Protein AF-A0A531MKR8-F1 (afdb_monomer)

Sequence (38 aa):
MLRVLVTRPEPGASRTARKLEEMGFEPLLLPLTETVAL

Foldseek 3Di:
DAEAEQADEPPVSVVVCVVCVVVVYHYDYDHPDYDDDD

Nearest PDB structures (foldseek):
  4es6-assembly1_A  TM=9.265E-01  e=2.419E-01  Pseudomonas aeruginosa PAO1
  3mw8-assembly1_A  TM=7.273E-01  e=7.279E-02  Shewanella amazonensis SB2B
  2dvn-assembly1_A  TM=4.901E-01  e=7.489E-01  Pyrococcus horikoshii
  3ffr-assembly1_A-2  TM=5.152E-01  e=2.161E+00  Cytophaga hutchinsonii ATCC 33406

pLDDT: mean 97.02, std 3.37, range [78.62, 98.5]

Secondary structure (DSSP, 8-state):
--EEEE-SPTTHHHHHHHHHHHTT-EEEE---------

Solvent-accessible surface area (backbone atoms only — not comparable to full-atom values): 2338 Å² total; per-residue (Å²): 129,57,76,42,82,38,46,48,30,68,76,55,29,62,58,49,36,54,56,34,44,77,72,64,35,45,59,41,86,54,60,77,51,78,77,76,86,132

Radius of gyration: 10.77 Å; Cα contacts (8 Å, |Δi|>4): 55; chains: 1; bounding box: 27×10×30 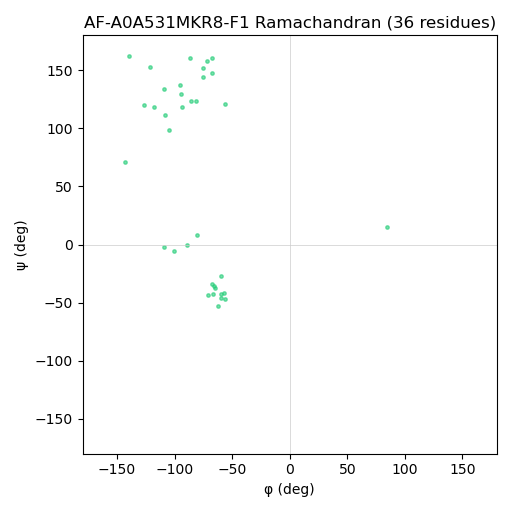Å

Structure (mmCIF, N/CA/C/O backbone):
data_AF-A0A531MKR8-F1
#
_entry.id   AF-A0A531MKR8-F1
#
loop_
_atom_site.group_PDB
_atom_site.id
_atom_site.type_symbol
_atom_site.label_atom_id
_atom_site.label_alt_id
_atom_site.label_comp_id
_atom_site.label_asym_id
_atom_site.label_entity_id
_atom_site.label_seq_id
_atom_site.pdbx_PDB_ins_code
_atom_site.Cartn_x
_atom_site.Cartn_y
_atom_site.Cartn_z
_atom_site.occupancy
_atom_site.B_iso_or_equiv
_atom_site.auth_seq_id
_atom_site.auth_comp_id
_atom_site.auth_asym_id
_atom_site.auth_atom_id
_atom_site.pdbx_PDB_model_num
ATOM 1 N N . MET A 1 1 ? -12.740 2.802 11.947 1.00 78.62 1 MET A N 1
ATOM 2 C CA . MET A 1 1 ? -11.644 2.323 11.076 1.00 78.62 1 MET A CA 1
ATOM 3 C C . MET A 1 1 ? -11.302 3.417 10.085 1.00 78.62 1 MET A C 1
ATOM 5 O O . MET A 1 1 ? -12.222 4.006 9.529 1.00 78.62 1 MET A O 1
ATOM 9 N N . LEU A 1 2 ? -10.015 3.729 9.912 1.00 95.50 2 LEU A N 1
ATOM 10 C CA . LEU A 1 2 ? -9.552 4.695 8.912 1.00 95.50 2 LEU A CA 1
ATOM 11 C C . LEU A 1 2 ? -9.155 3.938 7.639 1.00 95.50 2 LEU A C 1
ATOM 13 O O . LEU A 1 2 ? -8.395 2.970 7.708 1.00 95.50 2 LEU A O 1
ATOM 17 N N . ARG A 1 3 ? -9.679 4.388 6.496 1.00 98.00 3 ARG A N 1
ATOM 18 C CA . ARG A 1 3 ? -9.413 3.801 5.177 1.00 98.00 3 ARG A CA 1
ATOM 19 C C . ARG A 1 3 ? -8.283 4.557 4.489 1.00 98.00 3 ARG A C 1
ATOM 21 O O . ARG A 1 3 ? -8.263 5.787 4.531 1.00 98.00 3 ARG A O 1
ATOM 28 N N . VAL A 1 4 ? -7.359 3.837 3.856 1.00 98.25 4 VAL A N 1
ATOM 29 C CA . VAL A 1 4 ? -6.155 4.417 3.236 1.00 98.25 4 VAL A CA 1
ATOM 30 C C . VAL A 1 4 ? -6.043 3.972 1.780 1.00 98.25 4 VAL A C 1
ATOM 32 O O . VAL A 1 4 ? -5.932 2.782 1.505 1.0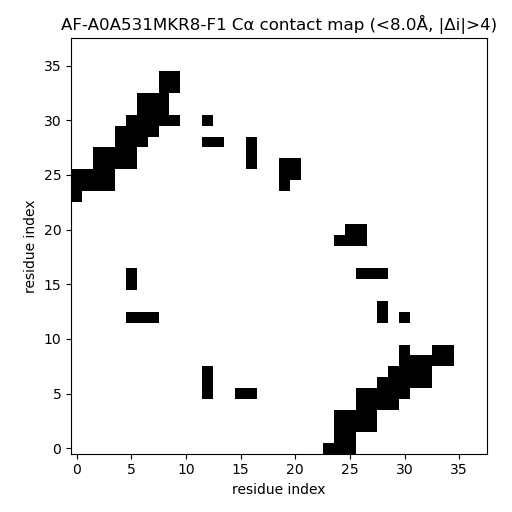0 98.25 4 VAL A O 1
ATOM 35 N N . LEU A 1 5 ? -6.035 4.923 0.842 1.00 98.44 5 LEU A N 1
ATOM 36 C CA . LEU A 1 5 ? -5.825 4.643 -0.581 1.00 98.44 5 LEU A CA 1
ATOM 37 C C . LEU A 1 5 ? -4.328 4.491 -0.885 1.00 98.44 5 LEU A C 1
ATOM 39 O O . LEU A 1 5 ? -3.540 5.403 -0.640 1.00 98.44 5 LEU A O 1
ATOM 43 N N . VAL A 1 6 ? -3.941 3.351 -1.452 1.00 98.38 6 VAL A N 1
ATOM 44 C CA . VAL A 1 6 ? -2.563 3.025 -1.829 1.00 98.38 6 VAL A CA 1
ATOM 45 C C . VAL A 1 6 ? -2.440 3.046 -3.353 1.00 98.38 6 VAL A C 1
ATOM 47 O O . VAL A 1 6 ? -2.982 2.176 -4.030 1.00 98.38 6 VAL A O 1
ATOM 50 N N . THR A 1 7 ? -1.703 4.026 -3.892 1.00 98.38 7 THR A N 1
ATOM 51 C CA . THR A 1 7 ? -1.591 4.278 -5.348 1.00 98.38 7 THR A CA 1
ATOM 52 C C . THR A 1 7 ? -0.241 3.931 -5.975 1.00 98.38 7 THR A C 1
ATOM 54 O O . THR A 1 7 ? -0.051 4.080 -7.182 1.00 98.38 7 THR A O 1
ATOM 57 N N . ARG A 1 8 ? 0.719 3.478 -5.165 1.00 97.12 8 ARG A N 1
ATOM 58 C CA . ARG A 1 8 ? 2.077 3.120 -5.606 1.00 97.12 8 ARG A CA 1
ATOM 59 C C . ARG A 1 8 ? 2.081 1.866 -6.512 1.00 97.12 8 ARG A C 1
ATOM 61 O O . ARG A 1 8 ? 1.145 1.078 -6.412 1.00 97.12 8 ARG A O 1
ATOM 68 N N . PRO A 1 9 ? 3.134 1.626 -7.318 1.00 98.31 9 PRO A N 1
ATOM 69 C CA . PRO A 1 9 ? 3.212 0.450 -8.186 1.00 98.31 9 PRO A CA 1
ATOM 70 C C . PRO A 1 9 ? 3.452 -0.846 -7.402 1.00 98.31 9 PRO A C 1
ATOM 72 O O . PRO A 1 9 ? 4.000 -0.842 -6.287 1.00 98.31 9 PRO A O 1
ATOM 75 N N . GLU A 1 10 ? 3.099 -1.974 -8.015 1.00 97.75 10 GLU A N 1
ATOM 76 C CA . GLU A 1 10 ? 3.434 -3.302 -7.502 1.00 97.75 10 GLU A CA 1
ATOM 77 C C . GLU A 1 10 ? 4.912 -3.658 -7.722 1.00 97.75 10 GLU A C 1
ATOM 79 O O . GLU A 1 10 ? 5.538 -3.144 -8.650 1.00 97.75 10 GLU A O 1
ATOM 84 N N . PRO A 1 11 ? 5.512 -4.509 -6.862 1.00 96.69 11 PRO A N 1
ATOM 85 C CA . PRO A 1 11 ? 4.940 -5.159 -5.666 1.00 96.69 11 PRO A CA 1
ATOM 86 C C . PRO A 1 11 ? 4.900 -4.264 -4.403 1.00 96.69 11 PRO A C 1
ATOM 88 O O . PRO A 1 11 ? 4.689 -4.736 -3.281 1.00 96.69 11 PRO A O 1
ATOM 91 N N . GLY A 1 12 ? 5.215 -2.969 -4.535 1.00 97.81 12 GLY A N 1
ATOM 92 C CA . GLY A 1 12 ? 5.284 -2.035 -3.410 1.00 97.81 12 GLY A CA 1
ATOM 93 C C . GLY A 1 12 ? 3.927 -1.751 -2.768 1.00 97.81 12 GLY A C 1
ATOM 94 O O . GLY A 1 12 ? 3.872 -1.568 -1.550 1.00 97.81 12 GLY A O 1
ATOM 95 N N . ALA A 1 13 ? 2.859 -1.729 -3.566 1.00 98.19 13 ALA A N 1
ATOM 96 C CA . ALA A 1 13 ? 1.496 -1.471 -3.114 1.00 98.19 13 ALA A CA 1
ATOM 97 C C . ALA A 1 13 ? 1.038 -2.547 -2.128 1.00 98.19 13 ALA A C 1
ATOM 99 O O . ALA A 1 13 ? 0.714 -2.225 -0.982 1.00 98.19 13 ALA A O 1
ATOM 100 N N . SER A 1 14 ? 1.160 -3.817 -2.522 1.00 98.12 14 SER A N 1
ATOM 101 C CA . SER A 1 14 ? 0.830 -4.973 -1.687 1.00 98.12 14 SER A CA 1
ATOM 102 C C . SER A 1 14 ? 1.614 -4.994 -0.368 1.00 98.12 14 SER A C 1
ATOM 104 O O . SER A 1 14 ? 1.051 -5.234 0.702 1.00 98.12 14 SER A O 1
ATOM 106 N N . ARG A 1 15 ? 2.914 -4.658 -0.393 1.00 98.31 15 ARG A N 1
ATOM 107 C CA . ARG A 1 15 ? 3.724 -4.564 0.839 1.00 98.31 15 ARG A CA 1
ATOM 108 C C . ARG A 1 15 ? 3.260 -3.455 1.781 1.00 98.31 15 ARG A C 1
ATOM 110 O O . ARG A 1 15 ? 3.352 -3.618 2.995 1.00 98.31 15 ARG A O 1
ATOM 117 N N . THR A 1 16 ? 2.823 -2.318 1.244 1.00 98.12 16 THR A N 1
ATOM 118 C CA . THR A 1 16 ? 2.287 -1.219 2.058 1.00 98.12 16 THR A CA 1
ATOM 119 C C . THR A 1 16 ? 0.927 -1.582 2.641 1.00 98.12 16 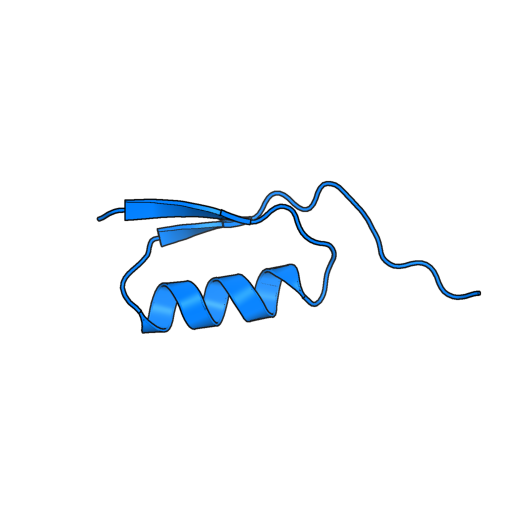THR A C 1
ATOM 121 O O . THR A 1 16 ? 0.725 -1.345 3.826 1.00 98.12 16 THR A O 1
ATOM 124 N N . ALA A 1 17 ? 0.034 -2.190 1.855 1.00 98.31 17 ALA A N 1
ATOM 125 C CA . ALA A 1 17 ? -1.278 -2.629 2.327 1.00 98.31 17 ALA A CA 1
ATOM 126 C C . ALA A 1 17 ? -1.157 -3.573 3.534 1.00 98.31 17 ALA A C 1
ATOM 128 O O . ALA A 1 17 ? -1.763 -3.316 4.567 1.00 98.31 17 ALA A O 1
ATOM 129 N N . ARG A 1 18 ? -0.263 -4.567 3.469 1.00 98.50 18 ARG A N 1
ATOM 130 C CA . ARG A 1 18 ? -0.039 -5.501 4.583 1.00 98.50 18 ARG A CA 1
ATOM 131 C C . ARG A 1 18 ? 0.409 -4.814 5.878 1.00 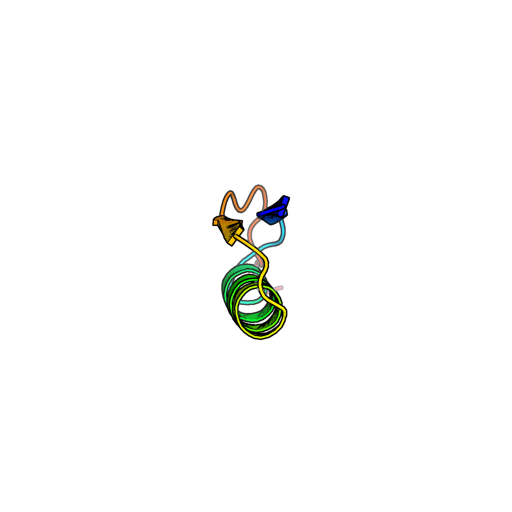98.50 18 ARG A C 1
ATOM 133 O O . ARG A 1 18 ? -0.104 -5.112 6.947 1.00 98.50 18 ARG A O 1
ATOM 140 N N . LYS A 1 19 ? 1.325 -3.845 5.784 1.00 98.44 19 LYS A N 1
ATOM 141 C CA . LYS A 1 19 ? 1.752 -3.053 6.951 1.00 98.44 19 LYS A CA 1
ATOM 142 C C . LYS A 1 19 ? 0.619 -2.190 7.509 1.00 98.44 19 LYS A C 1
ATOM 144 O O . LYS A 1 19 ? 0.539 -1.992 8.713 1.00 98.44 19 LYS A O 1
ATOM 149 N N . LEU A 1 20 ? -0.244 -1.659 6.640 1.00 98.31 20 LEU A N 1
ATOM 150 C CA . LEU A 1 20 ? -1.410 -0.877 7.049 1.00 98.31 20 LEU A CA 1
ATOM 151 C C . LEU A 1 20 ? -2.427 -1.747 7.802 1.00 98.31 20 LEU A C 1
ATOM 153 O O . LEU A 1 20 ? -2.913 -1.319 8.846 1.00 98.31 20 LEU A O 1
ATOM 157 N N . GLU A 1 21 ? -2.683 -2.968 7.331 1.00 98.00 21 GLU A N 1
ATOM 158 C CA . GLU A 1 21 ? -3.523 -3.953 8.032 1.00 98.00 21 GLU A CA 1
ATOM 159 C C . GLU A 1 21 ? -2.957 -4.298 9.415 1.00 98.00 21 GLU A C 1
ATOM 161 O O . GLU A 1 21 ? -3.689 -4.264 10.402 1.00 98.00 21 GLU A O 1
ATOM 166 N N . GLU A 1 22 ? -1.645 -4.547 9.515 1.00 98.38 22 GLU A N 1
ATOM 167 C CA .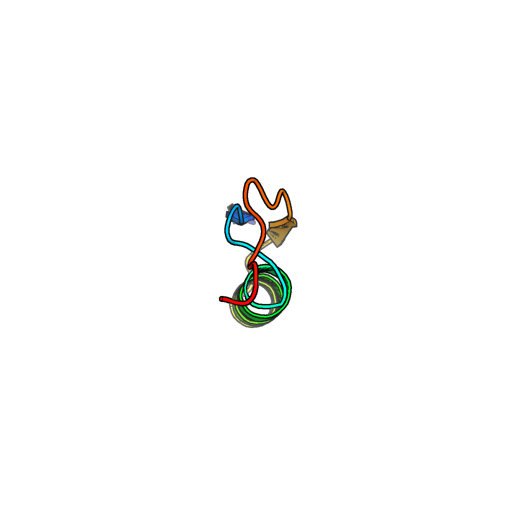 GLU A 1 22 ? -0.949 -4.816 10.788 1.00 98.38 22 GLU A CA 1
ATOM 168 C C . GLU A 1 22 ? -1.070 -3.652 11.792 1.00 98.38 22 GLU A C 1
ATOM 170 O O . GLU A 1 22 ? -1.046 -3.866 13.003 1.00 98.38 22 GLU A O 1
ATOM 175 N N . MET A 1 23 ? -1.241 -2.421 11.303 1.00 97.62 23 MET A N 1
ATOM 176 C CA . MET A 1 23 ? -1.463 -1.219 12.114 1.00 97.62 23 MET A CA 1
ATOM 177 C C . MET A 1 23 ? -2.951 -0.940 12.409 1.00 97.6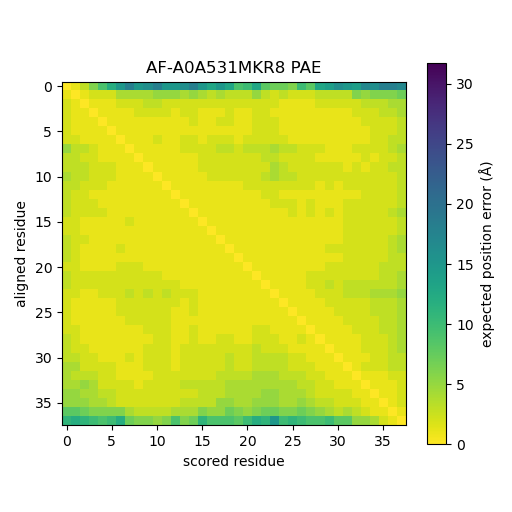2 23 MET A C 1
ATOM 179 O O . MET A 1 23 ? -3.262 0.041 13.086 1.00 97.62 23 MET A O 1
ATOM 183 N N . GLY A 1 24 ? -3.877 -1.768 11.913 1.00 97.94 24 GLY A N 1
ATOM 184 C CA . GLY A 1 24 ? -5.323 -1.615 12.118 1.00 97.94 24 GLY A CA 1
ATOM 185 C C . GLY A 1 24 ? -6.023 -0.664 11.139 1.00 97.94 24 GLY A C 1
ATOM 186 O O . GLY A 1 24 ? -7.155 -0.237 11.394 1.00 97.94 24 GLY A O 1
ATOM 187 N N . PHE A 1 25 ? -5.373 -0.310 10.029 1.00 98.31 25 PHE A N 1
ATOM 188 C CA . PHE A 1 25 ? -5.999 0.428 8.931 1.00 98.31 25 PHE A CA 1
ATOM 189 C C . PHE A 1 25 ? -6.687 -0.515 7.940 1.00 98.31 25 PHE A C 1
ATOM 191 O O . PHE A 1 25 ? -6.358 -1.694 7.844 1.00 98.31 25 PHE A O 1
ATOM 198 N N . GLU A 1 26 ? -7.611 0.035 7.152 1.00 98.50 26 GLU A N 1
ATOM 199 C CA . GLU A 1 26 ? -8.233 -0.660 6.021 1.00 98.50 26 GLU A CA 1
ATOM 200 C C . GLU A 1 26 ? -7.650 -0.110 4.705 1.00 98.50 26 GLU A C 1
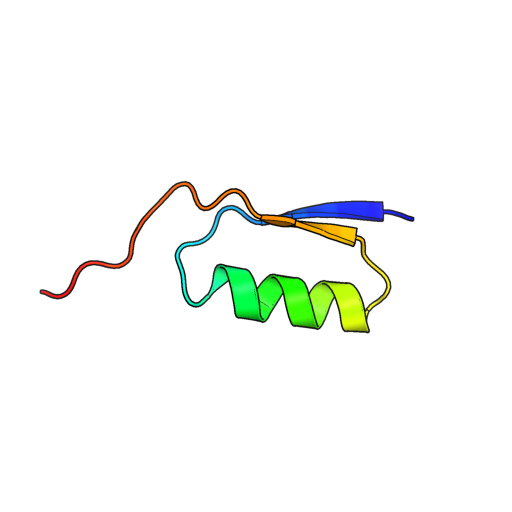ATOM 202 O O . GLU A 1 26 ? -8.042 0.978 4.260 1.00 98.50 26 GLU A O 1
ATOM 207 N N . PRO A 1 27 ? -6.670 -0.789 4.087 1.00 98.31 27 PRO A N 1
ATOM 208 C CA . PRO A 1 27 ? -6.096 -0.331 2.830 1.00 98.31 27 PRO A CA 1
ATOM 209 C C . PRO A 1 27 ? -7.024 -0.596 1.635 1.00 98.31 27 PRO A C 1
ATOM 211 O O . PRO A 1 27 ? -7.672 -1.633 1.534 1.00 98.31 27 PRO A O 1
ATOM 214 N N . LEU A 1 28 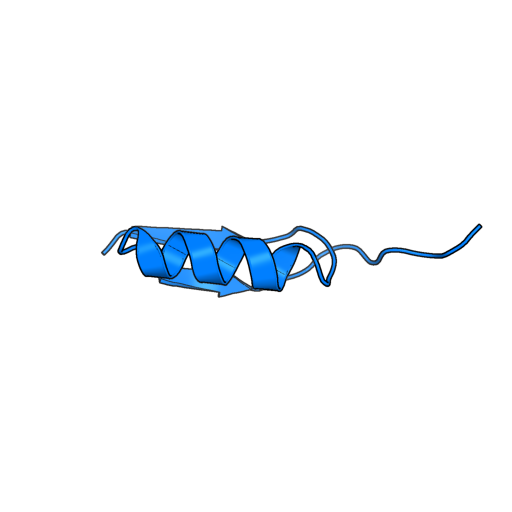? -7.018 0.327 0.674 1.00 98.25 28 LEU A N 1
ATOM 215 C CA . LEU A 1 28 ? -7.614 0.180 -0.653 1.00 98.25 28 LEU A CA 1
ATOM 216 C C . LEU A 1 28 ? -6.512 0.293 -1.697 1.00 98.25 28 LEU A C 1
ATOM 218 O O . LEU A 1 28 ? -5.862 1.332 -1.810 1.00 98.25 28 LEU A O 1
ATOM 222 N N . LEU A 1 29 ? -6.303 -0.770 -2.465 1.00 98.19 29 LEU A N 1
ATOM 223 C CA . LEU A 1 29 ? -5.308 -0.791 -3.530 1.00 98.19 29 LEU A CA 1
ATOM 224 C C . LEU A 1 29 ? -5.901 -0.213 -4.816 1.00 98.19 29 LEU A C 1
ATOM 226 O O . LEU A 1 29 ? -6.905 -0.705 -5.323 1.00 98.19 29 LEU A O 1
ATOM 230 N N . LEU A 1 30 ? -5.247 0.817 -5.349 1.00 98.25 30 LEU A N 1
ATOM 231 C CA . LEU A 1 30 ? -5.505 1.367 -6.678 1.00 98.25 30 LEU A CA 1
ATOM 232 C C . LEU A 1 30 ? -4.169 1.800 -7.306 1.00 98.25 30 LEU A C 1
ATOM 234 O O . LEU A 1 30 ? -3.902 3.001 -7.370 1.00 98.25 30 LEU A O 1
ATOM 238 N N . PRO A 1 31 ? -3.283 0.866 -7.707 1.00 97.62 31 PRO A N 1
ATOM 239 C CA . PRO A 1 31 ? -2.013 1.218 -8.337 1.00 97.62 31 PRO A CA 1
ATOM 240 C C . PRO A 1 31 ? -2.250 2.080 -9.582 1.00 97.62 31 PRO A C 1
ATOM 242 O O . PRO A 1 31 ? -2.952 1.665 -10.500 1.00 97.62 31 PRO A O 1
ATOM 245 N N . LEU A 1 32 ? -1.684 3.289 -9.599 1.00 97.94 32 LEU A N 1
ATOM 246 C CA . LEU A 1 32 ? -1.840 4.239 -10.712 1.00 97.94 32 LEU A CA 1
ATOM 247 C C . LEU A 1 32 ? -0.632 4.255 -11.653 1.00 97.94 32 LEU A C 1
ATOM 249 O O . LEU A 1 32 ? -0.645 4.945 -12.668 1.00 97.94 32 LEU A O 1
ATOM 253 N N . THR A 1 33 ? 0.426 3.530 -11.297 1.00 97.62 33 THR A N 1
ATOM 254 C CA . THR A 1 33 ? 1.667 3.431 -12.062 1.00 97.62 33 THR A CA 1
ATOM 255 C C . THR A 1 33 ? 2.191 1.998 -12.045 1.00 97.62 33 THR A C 1
ATOM 257 O O . THR A 1 33 ? 1.813 1.192 -11.190 1.00 97.62 33 THR A O 1
ATOM 260 N N . GLU A 1 34 ? 3.089 1.688 -12.979 1.00 96.56 34 GLU A N 1
ATOM 261 C CA . GLU A 1 34 ? 3.792 0.409 -13.081 1.00 96.56 34 GLU A CA 1
ATOM 262 C C . GLU A 1 34 ? 5.313 0.607 -12.999 1.00 96.56 34 GLU A C 1
ATOM 2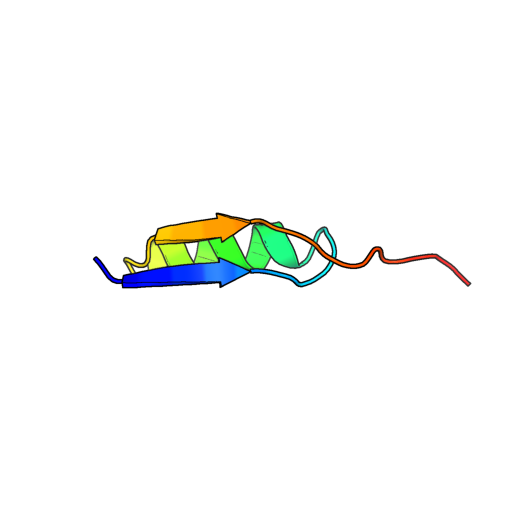64 O O . GLU A 1 34 ? 5.836 1.678 -13.310 1.00 96.56 34 GLU A O 1
ATOM 269 N N . THR A 1 35 ? 6.031 -0.416 -12.532 1.00 95.19 35 THR A N 1
ATOM 270 C CA . THR A 1 35 ? 7.502 -0.420 -12.536 1.00 95.19 35 THR A CA 1
ATOM 271 C C . THR A 1 35 ? 7.980 -1.109 -13.807 1.00 95.19 35 THR A C 1
ATOM 273 O O . THR A 1 35 ? 7.711 -2.294 -13.987 1.00 95.19 35 THR A O 1
ATOM 276 N N . VAL A 1 36 ? 8.703 -0.385 -14.663 1.00 95.62 36 VAL A N 1
ATOM 277 C CA . VAL A 1 36 ? 9.242 -0.897 -15.933 1.00 95.62 36 VAL A CA 1
ATOM 278 C C . VAL A 1 36 ? 10.759 -1.039 -15.812 1.00 95.62 36 VAL A C 1
ATOM 280 O O . VAL A 1 36 ? 11.422 -0.149 -15.277 1.00 95.62 36 VAL A O 1
ATOM 283 N N . ALA A 1 37 ? 11.301 -2.173 -16.260 1.00 93.69 37 ALA A N 1
ATOM 284 C CA . ALA A 1 37 ? 12.747 -2.374 -16.338 1.00 93.69 37 ALA A CA 1
ATOM 285 C C . ALA A 1 37 ? 13.365 -1.453 -17.405 1.00 93.69 37 ALA A C 1
ATOM 287 O O . ALA A 1 37 ? 12.714 -1.143 -18.402 1.00 93.69 37 ALA A O 1
ATOM 288 N N . LEU A 1 38 ? 14.605 -1.018 -17.167 1.00 91.19 38 LEU A N 1
ATOM 289 C CA . LEU A 1 38 ? 15.381 -0.193 -18.099 1.00 91.19 38 LEU A CA 1
ATOM 290 C C . LEU A 1 38 ? 16.028 -1.033 -19.202 1.00 91.19 38 LEU A C 1
ATOM 292 O O . LEU A 1 38 ? 16.436 -2.177 -18.895 1.00 91.19 38 LEU A O 1
#

Mean predicted aligned error: 2.29 Å